Protein AF-A0A1Z9E8Z2-F1 (afdb_monomer)

Sequence (94 aa):
MILPESFTHKPPKGFHYEIQPFKRNVLSIWLHHPDRYTYTSDPVATIWGFYNTKKCQYYAPRNCKSVGDPVDFNDTRNHTAMQLDLGPLAGILC

Structure (mmCIF, N/CA/C/O backbone):
data_AF-A0A1Z9E8Z2-F1
#
_entry.id   AF-A0A1Z9E8Z2-F1
#
loop_
_atom_site.group_PDB
_atom_site.id
_atom_site.type_symbol
_atom_site.label_atom_id
_atom_site.label_alt_id
_atom_site.label_comp_id
_atom_site.label_asym_id
_atom_site.label_entity_id
_atom_site.label_seq_id
_atom_site.pdbx_PDB_ins_code
_atom_site.Cartn_x
_atom_site.Cartn_y
_atom_site.Cartn_z
_atom_site.occupancy
_atom_site.B_iso_or_equiv
_atom_site.auth_seq_id
_atom_site.auth_comp_id
_atom_site.auth_asym_id
_atom_site.auth_atom_id
_atom_site.pdbx_PDB_model_num
ATOM 1 N N . MET A 1 1 ? 10.758 3.065 9.509 1.00 68.88 1 MET A N 1
ATOM 2 C CA . MET A 1 1 ? 9.668 2.475 10.326 1.00 68.88 1 MET A CA 1
ATOM 3 C C . MET A 1 1 ? 9.476 1.030 9.893 1.00 68.88 1 MET A C 1
ATOM 5 O O . MET A 1 1 ? 9.827 0.722 8.762 1.00 68.88 1 MET A O 1
ATOM 9 N N . ILE A 1 2 ? 8.994 0.154 10.775 1.00 83.25 2 ILE A N 1
ATOM 10 C CA . ILE A 1 2 ? 8.813 -1.280 10.482 1.00 83.25 2 ILE A CA 1
ATOM 11 C C . ILE A 1 2 ? 7.379 -1.512 9.983 1.00 83.25 2 ILE A C 1
ATOM 13 O O . ILE A 1 2 ? 6.469 -0.791 10.400 1.00 83.25 2 ILE A O 1
ATOM 17 N N . LEU A 1 3 ? 7.194 -2.472 9.070 1.00 87.94 3 LEU A N 1
ATOM 18 C CA . LEU A 1 3 ? 5.873 -2.900 8.593 1.00 87.94 3 LEU A CA 1
ATOM 19 C C . LEU A 1 3 ? 4.988 -3.326 9.766 1.00 87.94 3 LEU A C 1
ATOM 21 O O . LEU A 1 3 ? 5.500 -3.936 10.706 1.00 87.94 3 LEU A O 1
ATOM 25 N N . PRO A 1 4 ? 3.680 -3.002 9.741 1.00 89.06 4 PRO A N 1
ATOM 26 C CA . PRO A 1 4 ? 2.754 -3.576 10.704 1.00 89.06 4 PRO A CA 1
ATOM 27 C C . PRO A 1 4 ? 2.886 -5.099 10.682 1.00 89.06 4 PRO A C 1
ATOM 29 O O . PRO A 1 4 ? 3.005 -5.681 9.608 1.00 89.06 4 PRO A O 1
ATOM 32 N N . GLU A 1 5 ? 2.825 -5.754 11.838 1.00 90.31 5 GLU A N 1
ATOM 33 C CA . GLU A 1 5 ? 2.917 -7.222 11.911 1.00 90.31 5 GLU A CA 1
ATOM 34 C C . GLU A 1 5 ? 1.806 -7.919 11.109 1.00 90.31 5 GLU A C 1
ATOM 36 O O . GLU A 1 5 ? 1.992 -9.021 10.604 1.00 90.31 5 GLU A O 1
ATOM 41 N N . SER A 1 6 ? 0.664 -7.246 10.935 1.00 92.88 6 SER A N 1
ATOM 42 C CA . SER A 1 6 ? -0.445 -7.712 10.100 1.00 92.88 6 SER A CA 1
ATOM 43 C C . SER A 1 6 ? -0.181 -7.611 8.594 1.00 92.88 6 SER A C 1
ATOM 45 O O . SER A 1 6 ? -0.978 -8.114 7.808 1.00 92.88 6 SER A O 1
ATOM 47 N N . PHE A 1 7 ? 0.906 -6.964 8.169 1.00 95.31 7 PHE A N 1
ATOM 48 C CA . PHE A 1 7 ? 1.268 -6.830 6.764 1.00 95.31 7 PHE A CA 1
ATOM 49 C C . PHE A 1 7 ? 2.065 -8.060 6.311 1.00 95.31 7 PHE A C 1
ATOM 51 O O . PHE A 1 7 ? 3.291 -8.103 6.412 1.00 95.31 7 PHE A O 1
ATOM 58 N N . THR A 1 8 ? 1.365 -9.076 5.806 1.00 96.12 8 THR A N 1
ATOM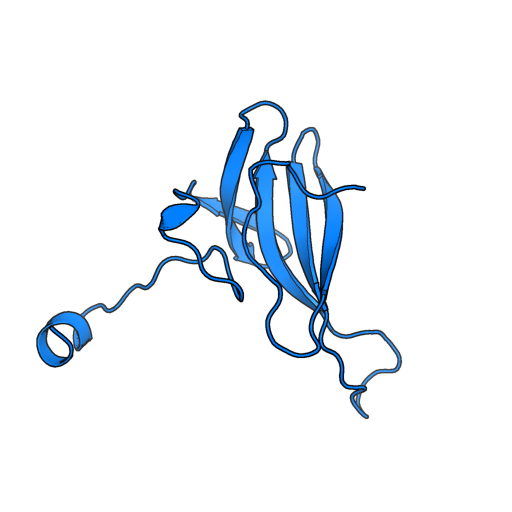 59 C CA . THR A 1 8 ? 1.972 -10.366 5.420 1.00 96.12 8 THR A CA 1
ATOM 60 C C . THR A 1 8 ? 2.307 -10.485 3.930 1.00 96.12 8 THR A C 1
ATOM 62 O O . THR A 1 8 ? 2.891 -11.486 3.505 1.00 96.12 8 THR A O 1
ATOM 65 N N . HIS A 1 9 ? 1.994 -9.462 3.126 1.00 95.75 9 HIS A N 1
ATOM 66 C CA . HIS A 1 9 ? 2.333 -9.431 1.703 1.00 95.75 9 HIS A CA 1
ATOM 67 C C . HIS A 1 9 ? 3.842 -9.409 1.505 1.00 95.75 9 HIS A C 1
ATOM 69 O O . HIS A 1 9 ? 4.577 -8.695 2.190 1.00 95.75 9 HIS A O 1
ATOM 75 N N . LYS A 1 10 ? 4.306 -10.164 0.509 1.00 95.81 10 LYS A N 1
ATOM 76 C CA . LYS A 1 10 ? 5.701 -10.128 0.069 1.00 95.81 10 LYS A CA 1
ATOM 77 C C . LYS A 1 10 ? 5.826 -9.203 -1.130 1.00 95.81 10 LYS A C 1
ATOM 79 O O . LYS A 1 10 ? 4.978 -9.269 -2.024 1.00 95.81 10 LYS A O 1
ATOM 84 N N . PRO A 1 11 ? 6.882 -8.378 -1.187 1.00 95.06 11 PRO A N 1
ATOM 85 C CA . PRO A 1 11 ? 7.063 -7.516 -2.330 1.00 95.06 11 PRO A CA 1
ATOM 86 C C . PRO A 1 11 ? 7.219 -8.371 -3.600 1.00 95.06 11 PRO A C 1
ATOM 88 O O . PRO A 1 11 ? 7.810 -9.457 -3.555 1.00 95.06 11 PRO A O 1
ATOM 91 N N . PRO A 1 12 ? 6.687 -7.905 -4.739 1.00 94.44 12 PRO A N 1
ATOM 92 C CA . PRO A 1 12 ? 6.947 -8.499 -6.044 1.00 94.44 12 PRO A CA 1
ATOM 93 C C . PRO A 1 12 ? 8.451 -8.579 -6.344 1.00 94.44 12 PRO A C 1
ATOM 95 O O . PRO A 1 12 ? 9.261 -7.871 -5.745 1.00 94.44 12 PRO A O 1
ATOM 98 N N . LYS A 1 13 ? 8.845 -9.432 -7.294 1.00 94.81 13 LYS A N 1
ATOM 99 C CA . LYS A 1 13 ? 10.260 -9.696 -7.603 1.00 94.81 13 LYS A CA 1
ATOM 100 C C . LYS A 1 13 ? 11.034 -8.402 -7.900 1.00 94.81 13 LYS A C 1
ATOM 102 O O . LYS A 1 13 ? 10.734 -7.719 -8.870 1.00 94.81 13 LYS A O 1
ATOM 107 N N . GLY A 1 14 ? 12.054 -8.116 -7.088 1.00 94.25 14 GLY A N 1
ATOM 108 C CA . GLY A 1 14 ? 12.930 -6.944 -7.229 1.00 94.25 14 GLY A CA 1
ATOM 109 C C . GLY A 1 14 ? 12.410 -5.667 -6.560 1.00 94.25 14 GLY A C 1
ATOM 110 O O . GLY A 1 14 ? 13.173 -4.725 -6.382 1.00 94.25 14 GLY A O 1
ATOM 111 N N . PHE A 1 15 ? 11.149 -5.636 -6.137 1.00 96.44 15 PHE A N 1
ATOM 112 C CA . PHE A 1 15 ? 10.583 -4.495 -5.430 1.00 96.44 15 PHE A CA 1
ATOM 113 C C . PHE A 1 15 ? 10.857 -4.589 -3.926 1.00 96.44 15 PHE A C 1
ATOM 115 O O . PHE A 1 15 ? 11.165 -5.657 -3.393 1.00 96.44 15 PHE A O 1
ATOM 122 N N . HIS A 1 16 ? 10.689 -3.472 -3.220 1.00 95.69 16 HIS A N 1
ATOM 123 C CA . HIS A 1 16 ? 10.664 -3.450 -1.759 1.00 95.69 16 HIS A CA 1
ATOM 124 C C . HIS A 1 16 ? 9.625 -2.456 -1.242 1.00 95.69 16 HIS A C 1
ATOM 126 O O . HIS A 1 16 ? 9.317 -1.462 -1.904 1.00 95.69 16 HIS A O 1
ATOM 132 N N . TYR A 1 17 ? 9.077 -2.739 -0.061 1.00 97.31 17 TYR A N 1
ATOM 133 C CA . TYR A 1 17 ? 8.167 -1.820 0.611 1.00 97.31 17 TYR A CA 1
ATOM 134 C C . TYR A 1 17 ? 8.941 -0.793 1.438 1.00 97.31 17 TYR A C 1
ATOM 136 O O . TYR A 1 17 ? 9.901 -1.143 2.124 1.00 97.31 17 TYR A O 1
ATOM 144 N N . GLU A 1 18 ? 8.475 0.451 1.432 1.00 96.19 18 GLU A N 1
ATOM 145 C CA . GLU A 1 18 ? 8.923 1.510 2.336 1.00 96.19 18 GLU A CA 1
ATOM 146 C C . GLU A 1 18 ? 7.722 2.078 3.098 1.00 96.19 18 GLU A C 1
ATOM 148 O O . GLU A 1 18 ? 6.615 2.172 2.573 1.00 96.19 18 GLU A O 1
ATOM 153 N N . ILE A 1 19 ? 7.933 2.477 4.351 1.00 97.00 19 ILE A N 1
ATOM 154 C CA . ILE A 1 19 ? 6.903 3.126 5.160 1.00 97.00 19 ILE A CA 1
ATOM 155 C C . ILE A 1 19 ? 7.328 4.530 5.510 1.00 97.00 19 ILE A C 1
ATOM 157 O O . ILE A 1 19 ? 8.392 4.746 6.095 1.00 97.00 19 ILE A O 1
ATOM 161 N N . GLN A 1 20 ? 6.415 5.457 5.259 1.00 96.19 20 GLN A N 1
ATOM 162 C CA . GLN A 1 20 ? 6.594 6.865 5.556 1.00 96.19 20 GLN A CA 1
ATOM 163 C C . GLN A 1 20 ? 5.428 7.385 6.415 1.00 96.19 20 GLN A C 1
ATOM 165 O O . GLN A 1 20 ? 4.292 6.910 6.282 1.00 96.19 20 GLN A O 1
ATOM 170 N N . PRO A 1 21 ? 5.671 8.352 7.318 1.00 96.50 21 PRO A N 1
ATOM 171 C CA . PRO A 1 21 ? 4.598 9.048 8.012 1.00 96.50 21 PRO A CA 1
ATOM 172 C C . PRO A 1 21 ? 3.802 9.891 7.015 1.00 96.50 21 PRO A C 1
ATOM 174 O O . PRO A 1 21 ? 4.371 10.711 6.301 1.00 96.50 21 PRO A O 1
ATOM 177 N N . PHE A 1 22 ? 2.480 9.723 6.992 1.00 96.25 22 PHE A N 1
ATOM 178 C CA . PHE A 1 22 ? 1.614 10.492 6.100 1.00 96.25 22 PHE A CA 1
ATOM 179 C C . PHE A 1 22 ? 0.876 11.607 6.849 1.00 96.25 22 PHE A C 1
ATOM 181 O O . PHE A 1 22 ? 0.985 12.783 6.510 1.00 96.25 22 PHE A O 1
ATOM 188 N N . LYS A 1 23 ? 0.126 11.245 7.896 1.00 95.19 23 LYS A N 1
ATOM 189 C CA . LYS A 1 23 ? -0.596 12.165 8.795 1.00 95.19 23 LYS A CA 1
ATOM 190 C C . LYS A 1 23 ? -0.628 11.571 10.202 1.00 95.19 23 LYS A C 1
ATOM 192 O O . LYS A 1 23 ? -0.177 10.449 10.424 1.00 95.19 23 LYS A O 1
ATOM 197 N N . ARG A 1 24 ? -1.191 12.296 11.174 1.00 95.88 24 ARG A N 1
ATOM 198 C CA . ARG A 1 24 ? -1.347 11.783 12.543 1.00 95.88 24 ARG A CA 1
ATOM 199 C C . ARG A 1 24 ? -2.058 10.423 12.529 1.00 95.88 24 ARG A C 1
ATOM 201 O O . ARG A 1 24 ? -3.197 10.324 12.079 1.00 95.88 24 ARG A O 1
ATOM 208 N N . ASN A 1 25 ? -1.385 9.408 13.070 1.00 95.44 25 ASN A N 1
ATOM 209 C CA . ASN A 1 25 ? -1.834 8.012 13.134 1.00 95.44 25 ASN A CA 1
ATOM 210 C C . ASN A 1 25 ? -2.036 7.324 11.772 1.00 95.44 25 ASN A C 1
ATOM 212 O O . ASN A 1 25 ? -2.703 6.297 11.728 1.00 95.44 25 ASN A O 1
ATOM 216 N N . VAL A 1 26 ? -1.513 7.872 10.671 1.00 96.94 26 VAL A N 1
ATOM 217 C CA . VAL A 1 26 ? -1.623 7.266 9.337 1.00 96.94 26 VAL A CA 1
ATOM 218 C C . VAL A 1 26 ? -0.240 7.156 8.711 1.00 96.94 26 VAL A C 1
ATOM 220 O O . VAL A 1 26 ? 0.465 8.155 8.546 1.00 96.94 26 VAL A O 1
ATOM 223 N N . LEU A 1 27 ? 0.116 5.933 8.343 1.00 97.50 27 LEU A N 1
ATOM 224 C CA . LEU A 1 27 ? 1.322 5.590 7.606 1.00 97.50 27 LEU A CA 1
ATOM 225 C C . LEU A 1 27 ? 0.966 5.377 6.133 1.00 97.50 27 LEU A C 1
ATOM 227 O O . LEU A 1 27 ? -0.082 4.807 5.827 1.00 97.50 27 LEU A O 1
ATOM 231 N N . SER A 1 28 ? 1.836 5.821 5.234 1.00 97.88 28 SER A N 1
ATOM 232 C CA . SER A 1 28 ? 1.801 5.458 3.816 1.00 97.88 28 SER A CA 1
ATOM 233 C C . SER A 1 28 ? 2.788 4.329 3.560 1.00 97.88 28 SER A C 1
ATOM 235 O O . SER A 1 28 ? 3.935 4.407 4.007 1.00 97.88 28 SER A O 1
ATOM 237 N N . ILE A 1 29 ? 2.341 3.313 2.830 1.00 98.00 29 ILE A N 1
ATOM 238 C CA . ILE A 1 29 ? 3.152 2.172 2.416 1.00 98.00 29 ILE A CA 1
ATOM 239 C C . ILE A 1 29 ? 3.432 2.340 0.925 1.00 98.00 29 ILE A C 1
ATOM 241 O O . ILE A 1 29 ? 2.508 2.393 0.112 1.00 98.00 29 ILE A O 1
ATOM 245 N N . TRP A 1 30 ? 4.705 2.446 0.582 1.00 97.81 30 TRP A N 1
ATOM 246 C CA . TRP A 1 30 ? 5.214 2.653 -0.764 1.00 97.81 30 TRP A CA 1
ATOM 247 C C . TRP A 1 30 ? 5.857 1.381 -1.285 1.00 97.81 30 TRP A C 1
ATOM 249 O O . TRP A 1 30 ? 6.363 0.569 -0.517 1.00 97.81 30 TRP A O 1
ATOM 259 N N . LEU A 1 31 ? 5.836 1.221 -2.599 1.00 97.56 31 LEU A N 1
ATOM 260 C CA . LEU A 1 31 ? 6.447 0.124 -3.322 1.00 97.56 31 LEU A CA 1
ATOM 261 C C . LEU A 1 31 ? 7.485 0.704 -4.287 1.00 97.56 31 LEU A C 1
ATOM 263 O O . LEU A 1 31 ? 7.126 1.361 -5.266 1.00 97.56 31 LEU A O 1
ATOM 267 N N . HIS A 1 32 ? 8.763 0.475 -4.000 1.00 96.62 32 HIS A N 1
ATOM 268 C CA . HIS A 1 32 ? 9.874 0.995 -4.794 1.00 96.62 32 HIS A CA 1
ATOM 269 C C . HIS A 1 32 ? 10.203 0.074 -5.957 1.00 96.62 32 HIS A C 1
ATOM 271 O O . HIS A 1 32 ? 10.336 -1.141 -5.783 1.00 96.62 32 HIS A O 1
ATOM 277 N N . HIS A 1 33 ? 10.363 0.679 -7.131 1.00 95.62 33 HIS A N 1
ATOM 278 C CA . HIS A 1 33 ? 10.761 -0.019 -8.340 1.00 95.62 33 HIS A CA 1
ATOM 279 C C . HIS A 1 33 ? 12.274 -0.322 -8.311 1.00 95.62 33 HIS A C 1
ATOM 281 O O . HIS A 1 33 ? 13.045 0.539 -7.880 1.00 95.62 33 HIS A O 1
ATOM 287 N N . PRO A 1 34 ? 12.723 -1.515 -8.755 1.00 93.81 34 PRO A N 1
ATOM 288 C CA . PRO A 1 34 ? 14.152 -1.849 -8.816 1.00 93.81 34 PRO A CA 1
ATOM 289 C C . PRO A 1 34 ? 14.936 -0.997 -9.821 1.00 93.81 34 PRO A C 1
ATOM 291 O O . PRO A 1 34 ? 16.102 -0.672 -9.597 1.00 93.81 34 PRO A O 1
ATOM 294 N N . ASP A 1 35 ? 14.300 -0.674 -10.944 1.00 92.56 35 ASP A N 1
ATOM 295 C CA . ASP A 1 35 ? 14.976 -0.059 -12.083 1.00 92.56 35 ASP A CA 1
ATOM 296 C C . ASP A 1 35 ? 15.193 1.448 -11.924 1.00 92.56 35 ASP A C 1
ATOM 298 O O . ASP A 1 35 ? 14.419 2.163 -11.282 1.00 92.56 35 ASP A O 1
ATOM 302 N N . ARG A 1 36 ? 16.245 1.940 -12.586 1.00 91.44 36 ARG A N 1
ATOM 303 C CA . ARG A 1 36 ? 16.511 3.370 -12.751 1.00 91.44 36 ARG A CA 1
ATOM 304 C C . ARG A 1 36 ? 15.973 3.837 -14.092 1.00 91.44 36 ARG A C 1
ATOM 306 O O . ARG A 1 36 ? 16.237 3.219 -15.120 1.00 91.44 36 ARG A O 1
ATOM 313 N N . TYR A 1 37 ? 15.264 4.954 -14.076 1.00 92.06 37 TYR A N 1
ATOM 314 C CA . TYR A 1 37 ? 14.656 5.519 -15.270 1.00 92.06 37 TYR A CA 1
ATOM 315 C C . TYR A 1 37 ? 15.480 6.695 -15.780 1.00 92.06 37 TYR A C 1
ATOM 317 O O . TYR A 1 37 ? 15.966 7.501 -15.003 1.00 92.06 37 TYR A O 1
ATOM 325 N N . THR A 1 38 ? 15.614 6.837 -17.096 1.00 95.44 38 THR A N 1
ATOM 326 C CA . THR A 1 38 ? 16.422 7.913 -17.698 1.00 95.44 38 THR A CA 1
ATOM 327 C C . THR A 1 38 ? 15.832 9.308 -17.502 1.00 95.44 38 THR A C 1
ATOM 329 O O . THR A 1 38 ? 16.556 10.293 -17.610 1.00 95.44 38 THR A O 1
ATOM 332 N N . TYR A 1 39 ? 14.531 9.409 -17.213 1.00 94.06 39 TYR A N 1
ATOM 333 C CA . TYR A 1 39 ? 13.849 10.690 -17.021 1.00 94.06 39 TYR A CA 1
ATOM 334 C C . TYR A 1 39 ? 14.040 11.285 -15.615 1.00 94.06 39 TYR A C 1
ATOM 336 O O . TYR A 1 39 ? 13.650 12.430 -15.396 1.00 94.06 39 TYR A O 1
ATOM 344 N N . THR A 1 40 ? 14.585 10.528 -14.654 1.00 93.81 40 THR A N 1
ATOM 345 C CA . THR A 1 40 ? 14.748 10.986 -13.269 1.00 93.81 40 THR A CA 1
ATOM 346 C C . THR A 1 40 ? 15.967 10.366 -12.595 1.00 93.81 40 THR A C 1
ATOM 348 O O . THR A 1 40 ? 16.300 9.205 -12.812 1.00 93.81 40 THR A O 1
ATOM 351 N N . SER A 1 41 ? 16.621 11.139 -11.734 1.00 92.88 41 SER A N 1
ATOM 352 C CA . SER A 1 41 ? 17.670 10.628 -10.844 1.00 92.88 41 SER A CA 1
AT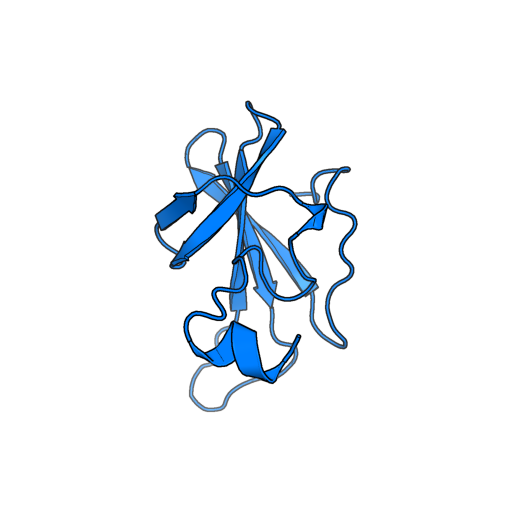OM 353 C C . SER A 1 41 ? 17.100 10.047 -9.547 1.00 92.88 41 SER A C 1
ATOM 355 O O . SER A 1 41 ? 17.802 9.321 -8.841 1.00 92.88 41 SER A O 1
ATOM 357 N N . ASP A 1 42 ? 15.842 10.361 -9.233 1.00 92.69 42 ASP A N 1
ATOM 358 C CA . ASP A 1 42 ? 15.196 9.952 -7.992 1.00 92.69 42 ASP A CA 1
ATOM 359 C C . ASP A 1 42 ? 14.648 8.520 -8.093 1.00 92.69 42 ASP A C 1
ATOM 361 O O . ASP A 1 42 ? 14.118 8.130 -9.142 1.00 92.69 42 ASP A O 1
ATOM 365 N N . PRO A 1 43 ? 14.717 7.724 -7.009 1.00 92.12 43 PRO A N 1
ATOM 366 C CA . PRO A 1 43 ? 14.071 6.420 -6.957 1.00 92.12 43 PRO A CA 1
ATOM 367 C C . PRO A 1 43 ? 12.573 6.527 -7.252 1.00 92.12 43 PRO A C 1
ATOM 369 O O . PRO A 1 43 ? 11.858 7.328 -6.648 1.00 92.12 43 PRO A O 1
ATOM 372 N N . VAL A 1 44 ? 12.081 5.684 -8.157 1.00 95.38 44 VAL A N 1
ATOM 373 C CA . VAL A 1 44 ? 10.660 5.654 -8.509 1.00 95.38 44 VAL A CA 1
ATOM 374 C C . VAL A 1 44 ? 9.918 4.723 -7.560 1.00 95.38 44 VAL A C 1
ATOM 376 O O . VAL A 1 44 ? 10.299 3.568 -7.366 1.00 95.38 44 VAL A O 1
ATOM 379 N N . ALA A 1 45 ? 8.828 5.224 -6.986 1.00 95.88 45 ALA A N 1
ATOM 380 C CA . ALA A 1 45 ? 7.959 4.468 -6.102 1.00 95.88 45 ALA A CA 1
ATOM 381 C C . ALA A 1 45 ? 6.489 4.695 -6.451 1.00 95.88 45 ALA A C 1
ATOM 383 O O . ALA A 1 45 ? 6.092 5.757 -6.931 1.00 95.88 45 ALA A O 1
ATOM 384 N N . THR A 1 46 ? 5.674 3.684 -6.173 1.00 96.31 46 THR A N 1
ATOM 385 C CA . THR A 1 46 ? 4.215 3.747 -6.288 1.00 96.31 46 THR A CA 1
ATOM 386 C C . THR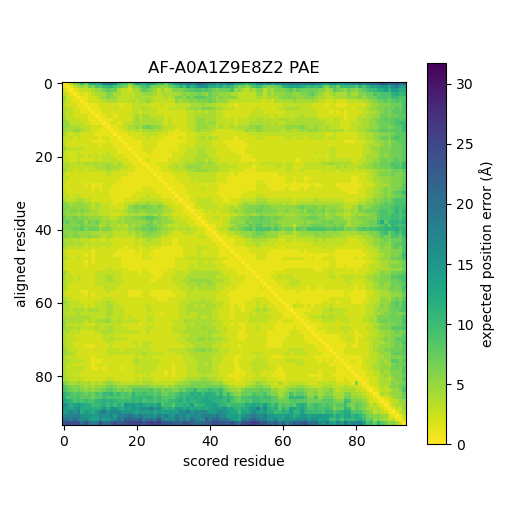 A 1 46 ? 3.599 3.562 -4.910 1.00 96.31 46 THR A C 1
ATOM 388 O O . THR A 1 46 ? 4.123 2.816 -4.087 1.00 96.31 46 THR A O 1
ATOM 391 N N . ILE A 1 47 ? 2.488 4.237 -4.629 1.00 97.94 47 ILE A N 1
ATOM 392 C CA . ILE A 1 47 ? 1.768 4.036 -3.371 1.00 97.94 47 ILE A CA 1
ATOM 393 C C . ILE A 1 47 ? 1.071 2.666 -3.392 1.00 97.94 47 ILE A C 1
ATOM 395 O O . ILE A 1 47 ? 0.282 2.386 -4.291 1.00 97.94 47 ILE A O 1
ATOM 399 N N . TRP A 1 48 ? 1.349 1.820 -2.399 1.00 98.00 48 TRP A N 1
ATOM 400 C CA . TRP A 1 48 ? 0.605 0.576 -2.188 1.00 98.00 48 TRP A CA 1
ATOM 401 C C . TRP A 1 48 ? -0.726 0.868 -1.489 1.00 98.00 48 TRP A C 1
ATOM 403 O O . TRP A 1 48 ? -1.779 0.427 -1.941 1.00 98.00 48 TRP A O 1
ATOM 413 N N . GLY A 1 49 ? -0.690 1.655 -0.410 1.00 98.06 49 GLY A N 1
ATOM 414 C CA . GLY A 1 49 ? -1.869 2.000 0.383 1.00 98.06 49 GLY A CA 1
ATOM 415 C C . GLY A 1 49 ? -1.521 2.702 1.690 1.00 98.06 49 GLY A C 1
ATOM 416 O O . GLY A 1 49 ? 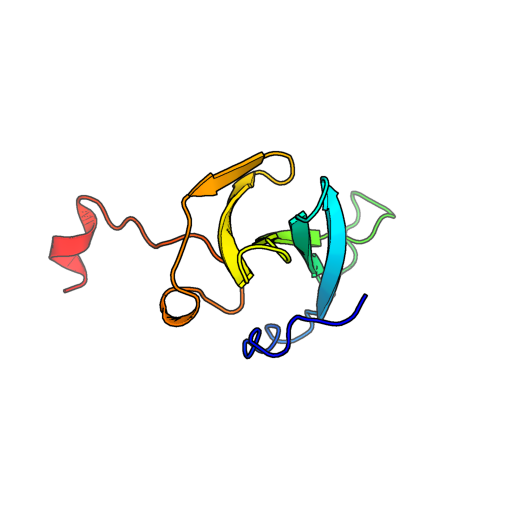-0.390 3.151 1.894 1.00 98.06 49 GLY A O 1
ATOM 417 N N . PHE A 1 50 ? -2.504 2.802 2.582 1.00 98.12 50 PHE A N 1
ATOM 418 C CA . PHE A 1 50 ? -2.347 3.474 3.870 1.00 98.12 50 PHE A CA 1
ATOM 419 C C . PHE A 1 50 ? -2.734 2.560 5.029 1.00 98.12 50 PHE A C 1
ATOM 421 O O . PHE A 1 50 ? -3.603 1.701 4.898 1.00 98.12 50 PHE A O 1
ATOM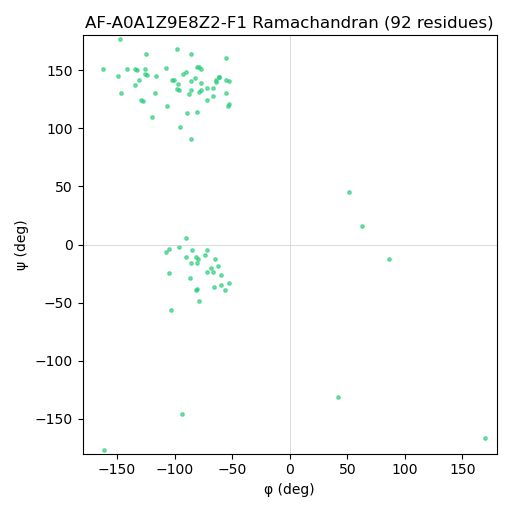 428 N N . 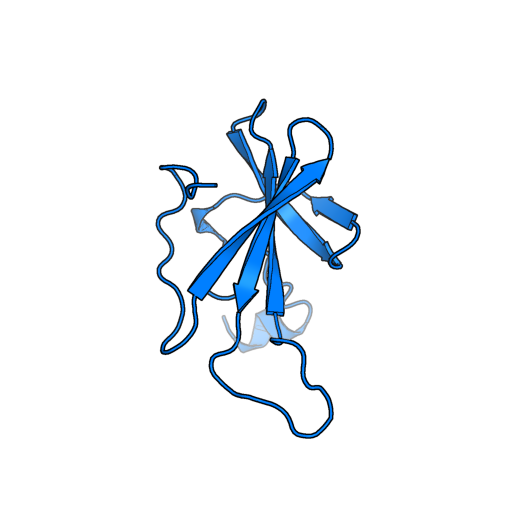TYR A 1 51 ? -2.117 2.790 6.185 1.00 97.94 51 TYR A N 1
ATOM 429 C CA . TYR A 1 51 ? -2.418 2.075 7.420 1.00 97.94 51 TYR A CA 1
ATOM 430 C C . TYR A 1 51 ? -2.661 3.058 8.561 1.00 97.94 5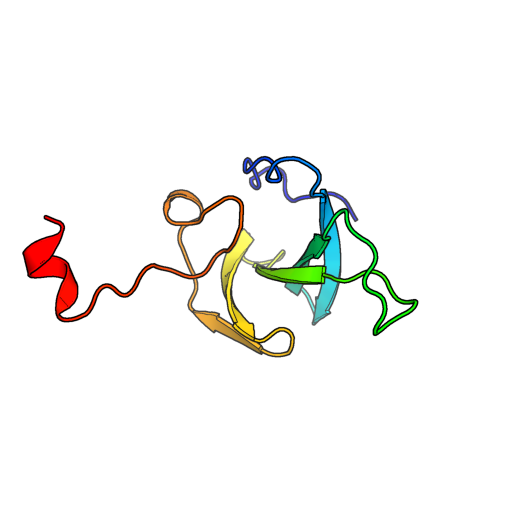1 TYR A C 1
ATOM 432 O O . TYR A 1 51 ? -1.816 3.907 8.857 1.00 97.94 51 TYR A O 1
ATOM 440 N N . ASN A 1 52 ? -3.816 2.952 9.216 1.00 97.38 52 ASN A N 1
ATOM 441 C CA . ASN A 1 52 ? -4.113 3.732 10.408 1.00 97.38 52 ASN A CA 1
ATOM 442 C C . ASN A 1 52 ? -3.637 2.982 11.655 1.00 97.38 52 ASN A C 1
ATOM 444 O O . ASN A 1 52 ? -4.220 1.966 12.024 1.00 97.38 52 ASN A O 1
ATOM 448 N N . THR A 1 53 ? -2.627 3.508 12.343 1.00 95.81 53 THR A N 1
ATOM 449 C CA . THR A 1 53 ? -2.010 2.854 13.507 1.00 95.81 53 THR A CA 1
ATOM 450 C C . THR A 1 53 ? -2.897 2.852 14.746 1.00 95.81 53 THR A C 1
ATOM 452 O O . THR A 1 53 ? -2.724 2.000 15.607 1.00 95.81 53 THR A O 1
ATOM 455 N N . LYS A 1 54 ? -3.855 3.784 14.849 1.00 95.50 54 LYS A N 1
ATOM 456 C CA . LYS A 1 54 ? -4.802 3.837 15.973 1.00 95.50 54 LYS A CA 1
ATOM 457 C C . LYS A 1 54 ? -5.962 2.861 15.781 1.00 95.50 54 LYS A C 1
ATOM 459 O O . LYS A 1 54 ? -6.438 2.286 16.750 1.00 95.50 54 LYS A O 1
ATOM 464 N N . LYS A 1 55 ? -6.455 2.737 14.546 1.00 96.12 55 LYS A N 1
ATOM 465 C CA . LYS A 1 55 ? -7.578 1.852 14.193 1.00 96.12 55 LYS A CA 1
ATOM 466 C C . LYS A 1 55 ? -7.133 0.445 13.794 1.00 96.12 55 LYS A C 1
ATOM 468 O O . LYS A 1 55 ? -7.985 -0.416 13.640 1.00 96.12 55 LYS A O 1
ATOM 473 N N . CYS A 1 56 ? -5.832 0.241 13.592 1.00 95.81 56 CYS A N 1
ATOM 474 C CA . CYS A 1 56 ? -5.248 -0.983 13.051 1.00 95.81 56 CYS A CA 1
ATOM 475 C C . CYS A 1 56 ? -5.919 -1.432 11.742 1.00 95.81 56 CYS A C 1
ATOM 477 O O . CYS A 1 56 ? -6.260 -2.598 11.576 1.00 95.81 56 CYS A O 1
ATOM 479 N N . GLN A 1 57 ? -6.137 -0.487 10.820 1.00 97.44 57 GLN A N 1
ATOM 480 C CA . GLN A 1 57 ? -6.944 -0.700 9.615 1.00 97.44 57 GLN A CA 1
ATOM 481 C C . GLN A 1 57 ? -6.225 -0.217 8.353 1.00 97.44 57 GLN A C 1
ATOM 483 O O . GLN A 1 57 ? -5.580 0.839 8.366 1.00 97.44 57 GLN A O 1
ATOM 488 N N . TYR A 1 58 ? -6.374 -0.979 7.268 1.00 98.12 58 TYR A N 1
ATOM 489 C CA . TYR A 1 58 ? -5.849 -0.652 5.946 1.00 98.12 58 TYR A CA 1
ATOM 490 C C . TYR A 1 58 ? -6.858 0.143 5.121 1.00 98.12 58 TYR A C 1
ATOM 492 O O . TYR A 1 58 ? -8.070 -0.014 5.266 1.00 98.12 58 TYR A O 1
ATOM 500 N N . TYR A 1 59 ? -6.337 1.007 4.256 1.00 98.31 59 TYR A N 1
ATOM 501 C CA . TYR A 1 59 ? -7.127 1.845 3.365 1.00 98.31 59 TYR A CA 1
ATOM 502 C C . TYR A 1 59 ? -6.544 1.808 1.956 1.00 98.31 59 TYR A C 1
ATOM 504 O O . TYR A 1 59 ? -5.324 1.935 1.773 1.00 98.31 59 TYR A O 1
ATOM 512 N N . ALA A 1 60 ? -7.428 1.699 0.966 1.00 97.69 60 ALA A N 1
ATOM 513 C CA . ALA A 1 60 ? -7.061 1.848 -0.430 1.00 97.69 60 ALA A CA 1
ATOM 514 C C . ALA A 1 60 ? -6.559 3.279 -0.687 1.00 97.69 60 ALA A C 1
ATOM 516 O O . ALA A 1 60 ? -7.100 4.246 -0.137 1.00 97.69 6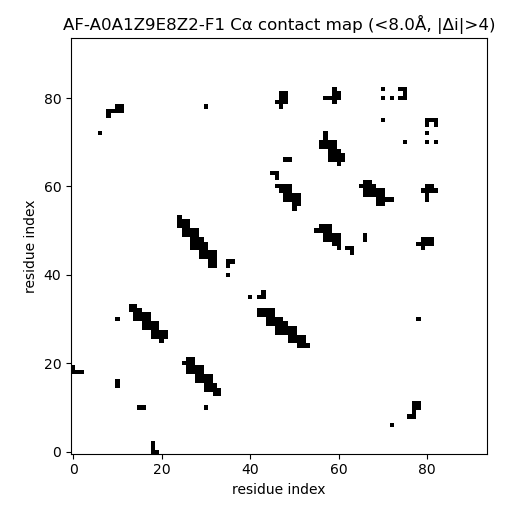0 ALA A O 1
ATOM 517 N N . PRO A 1 61 ? -5.526 3.466 -1.518 1.00 97.44 61 PRO A N 1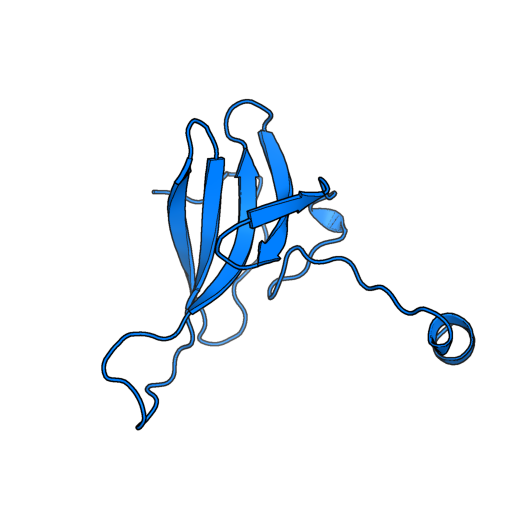
ATOM 518 C CA . PRO A 1 61 ? -5.126 4.795 -1.936 1.00 97.44 61 PRO A CA 1
ATOM 519 C C . PRO A 1 61 ? -6.083 5.318 -3.011 1.00 97.44 61 PRO A C 1
ATOM 521 O O . PRO A 1 61 ? -6.342 4.639 -4.000 1.00 97.44 61 PRO A O 1
ATOM 524 N N . ARG A 1 62 ? -6.559 6.562 -2.870 1.00 96.06 62 ARG A N 1
ATOM 525 C CA . ARG A 1 62 ? -7.183 7.277 -3.999 1.00 96.06 62 ARG A CA 1
ATOM 526 C C . ARG A 1 62 ? -6.109 7.872 -4.911 1.00 96.06 62 ARG A C 1
ATOM 528 O O . ARG A 1 62 ? -6.244 7.888 -6.127 1.00 96.06 62 ARG A O 1
ATOM 535 N N . ASN A 1 63 ? -5.037 8.369 -4.299 1.00 95.00 63 ASN A N 1
ATOM 536 C CA . ASN A 1 63 ? -3.751 8.700 -4.910 1.00 95.00 63 ASN A CA 1
ATOM 537 C C . ASN A 1 63 ? -2.691 8.781 -3.792 1.00 95.00 63 ASN A C 1
ATOM 539 O O . ASN A 1 63 ? -3.002 8.585 -2.618 1.00 95.00 63 ASN A O 1
ATOM 543 N N . CYS A 1 64 ? -1.445 9.132 -4.117 1.00 95.81 64 CYS A N 1
ATOM 544 C CA . CYS A 1 64 ? -0.378 9.260 -3.114 1.00 95.81 64 CYS A CA 1
ATOM 545 C C . CYS A 1 64 ? -0.591 10.391 -2.085 1.00 95.81 64 CYS A C 1
ATOM 547 O O . CYS A 1 64 ? 0.095 10.438 -1.068 1.00 95.81 64 CYS A O 1
ATOM 549 N N . LYS A 1 65 ? -1.545 11.301 -2.323 1.00 96.38 65 LYS A N 1
ATOM 550 C CA . LYS A 1 65 ? -1.861 12.454 -1.462 1.00 96.38 65 LYS A CA 1
ATOM 551 C C . LYS A 1 65 ? -3.177 12.294 -0.698 1.00 96.38 65 LYS A C 1
ATOM 553 O O . LYS A 1 65 ? -3.512 13.160 0.112 1.00 96.38 65 LYS A O 1
ATOM 558 N N . SER A 1 66 ? -3.954 11.241 -0.957 1.00 96.31 66 SER A N 1
ATOM 559 C CA . SER A 1 66 ? -5.289 11.073 -0.382 1.00 96.31 66 SER A CA 1
ATOM 560 C C . SER A 1 66 ? -5.635 9.612 -0.112 1.00 96.31 66 SER A C 1
ATOM 562 O O . SER A 1 66 ? -5.506 8.736 -0.969 1.00 96.31 66 SER A O 1
ATOM 564 N N . VAL A 1 67 ? -6.105 9.387 1.114 1.00 97.56 67 VAL A N 1
ATOM 565 C CA . VAL A 1 67 ? -6.584 8.097 1.613 1.00 97.56 67 VAL A CA 1
ATOM 566 C C . VAL A 1 67 ? -7.999 7.876 1.085 1.00 97.56 67 VAL A C 1
ATOM 568 O O . VAL A 1 67 ? -8.817 8.794 1.150 1.00 97.56 67 VAL A O 1
ATOM 571 N N . GLY A 1 68 ? -8.256 6.697 0.528 1.00 96.56 68 GLY A N 1
ATOM 572 C CA . GLY A 1 68 ? -9.574 6.259 0.084 1.00 96.56 68 GLY A CA 1
ATOM 573 C C . GLY A 1 68 ? -10.298 5.457 1.163 1.00 96.56 68 GLY A C 1
ATOM 574 O O . GLY A 1 68 ? -10.152 5.720 2.360 1.00 96.56 68 GLY A O 1
ATOM 575 N N . ASP A 1 69 ? -11.076 4.478 0.717 1.00 97.44 69 ASP A N 1
ATOM 576 C CA . ASP A 1 69 ? -11.939 3.681 1.579 1.00 97.44 69 ASP A CA 1
ATOM 577 C C . ASP A 1 69 ? -11.175 2.591 2.344 1.00 97.44 69 ASP A C 1
ATOM 579 O O . ASP A 1 69 ? -10.115 2.132 1.898 1.00 97.44 69 ASP A O 1
ATOM 583 N N . PRO A 1 70 ? -11.675 2.189 3.526 1.00 97.69 70 PRO A N 1
ATOM 584 C CA . PRO A 1 70 ? -11.127 1.053 4.250 1.00 97.69 70 PRO A CA 1
ATOM 585 C C . PRO A 1 70 ? -11.246 -0.237 3.437 1.00 97.69 70 PRO A C 1
ATOM 587 O O . PRO A 1 70 ? -12.250 -0.458 2.765 1.00 97.69 70 PRO A O 1
ATOM 590 N N . VAL A 1 71 ? -10.248 -1.109 3.556 1.00 97.25 71 VAL A N 1
ATOM 591 C CA . VAL A 1 71 ? -10.212 -2.408 2.870 1.00 97.25 71 VAL A CA 1
ATOM 592 C C . VAL A 1 71 ? -9.836 -3.525 3.836 1.00 97.25 71 VAL A C 1
ATOM 594 O O . VAL A 1 71 ? -9.095 -3.292 4.798 1.00 97.25 71 VAL A O 1
ATOM 597 N N . ASP A 1 72 ? -10.330 -4.736 3.573 1.00 95.94 72 ASP A N 1
ATOM 598 C CA . ASP A 1 72 ? -9.774 -5.942 4.182 1.00 95.94 72 ASP A CA 1
ATOM 599 C C . ASP A 1 72 ? -8.411 -6.219 3.542 1.00 95.94 72 ASP A C 1
ATOM 601 O O . ASP A 1 72 ? -8.245 -6.142 2.325 1.00 95.94 72 ASP A O 1
ATOM 605 N N . PHE A 1 73 ? -7.418 -6.529 4.370 1.00 95.69 73 PHE A N 1
ATOM 606 C CA . PHE A 1 73 ? -6.084 -6.875 3.906 1.00 95.69 73 PHE A CA 1
ATOM 607 C C . PHE A 1 73 ? -6.091 -8.113 2.997 1.00 95.69 73 PHE A C 1
ATOM 609 O O . PHE A 1 73 ? -5.323 -8.161 2.035 1.00 95.69 73 PHE A O 1
ATOM 616 N N . ASN A 1 74 ? -6.965 -9.088 3.257 1.00 94.75 74 ASN A N 1
ATOM 617 C CA . ASN A 1 74 ? -7.037 -10.321 2.468 1.00 94.75 74 ASN A CA 1
ATOM 618 C C . ASN A 1 74 ? -7.506 -10.081 1.025 1.00 94.75 74 ASN A C 1
ATOM 620 O O . ASN A 1 74 ? -7.137 -10.844 0.135 1.00 94.75 74 ASN A O 1
ATOM 624 N N . ASP A 1 75 ? -8.227 -8.985 0.785 1.00 93.81 75 ASP A N 1
ATOM 625 C CA . ASP A 1 75 ? -8.681 -8.587 -0.549 1.00 93.81 75 ASP A CA 1
ATOM 626 C C . ASP A 1 75 ? -7.666 -7.675 -1.267 1.00 93.81 75 ASP A C 1
ATOM 628 O O . ASP A 1 75 ? -7.921 -7.145 -2.351 1.00 93.81 75 ASP A O 1
ATOM 632 N N . THR A 1 76 ? -6.491 -7.448 -0.672 1.00 96.00 76 THR A N 1
ATOM 633 C CA . THR A 1 76 ? -5.407 -6.661 -1.279 1.00 96.00 76 THR A CA 1
ATOM 634 C C . THR A 1 76 ? -4.354 -7.549 -1.935 1.00 96.00 76 THR A C 1
ATOM 636 O O . THR A 1 76 ? -4.326 -8.768 -1.774 1.00 96.00 76 THR A O 1
ATOM 639 N N . ARG A 1 77 ? -3.461 -6.938 -2.716 1.00 95.94 77 ARG A N 1
ATOM 640 C CA . ARG A 1 77 ? -2.419 -7.649 -3.467 1.00 95.94 77 ARG A CA 1
ATOM 641 C C . ARG A 1 77 ? -1.050 -7.100 -3.125 1.00 95.94 77 ARG A C 1
ATOM 643 O O . ARG A 1 77 ? -0.916 -5.953 -2.712 1.00 95.94 77 ARG A O 1
ATOM 650 N N . ASN A 1 78 ? -0.012 -7.854 -3.468 1.00 96.75 78 ASN A N 1
ATOM 651 C CA . ASN A 1 78 ? 1.379 -7.432 -3.295 1.00 96.75 78 ASN A CA 1
ATOM 652 C C . ASN A 1 78 ? 1.666 -6.049 -3.923 1.00 96.75 78 ASN A C 1
ATOM 654 O O . ASN A 1 78 ? 2.471 -5.283 -3.401 1.00 96.75 78 ASN A O 1
ATOM 658 N N . HIS A 1 79 ? 1.006 -5.706 -5.033 1.00 95.88 79 HIS A N 1
ATOM 659 C CA . HIS A 1 79 ? 1.236 -4.438 -5.731 1.00 95.88 79 HIS A CA 1
ATOM 660 C C . HIS A 1 79 ? 0.404 -3.257 -5.212 1.00 95.88 79 HIS A C 1
ATOM 662 O O . HIS A 1 79 ? 0.846 -2.120 -5.344 1.00 95.88 79 HIS A O 1
ATOM 668 N N . THR A 1 80 ? -0.789 -3.488 -4.656 1.00 96.75 80 THR A N 1
ATOM 669 C CA . THR A 1 80 ? -1.708 -2.402 -4.282 1.00 96.75 80 THR A CA 1
ATOM 670 C C . THR A 1 80 ? -2.782 -2.861 -3.295 1.00 96.75 80 THR A C 1
ATOM 672 O O . THR A 1 80 ? -3.208 -4.018 -3.319 1.00 96.75 80 THR A O 1
ATOM 675 N N . ALA A 1 81 ? -3.252 -1.924 -2.471 1.00 97.25 81 ALA A N 1
ATOM 676 C CA . ALA A 1 81 ? -4.431 -2.065 -1.622 1.00 97.25 81 ALA A CA 1
ATOM 677 C C . ALA A 1 81 ? -5.751 -1.729 -2.343 1.00 97.25 81 ALA A C 1
ATOM 679 O O . ALA A 1 81 ? -6.827 -1.861 -1.759 1.00 97.25 81 ALA A O 1
ATOM 680 N N . MET A 1 82 ? -5.687 -1.265 -3.596 1.00 96.00 82 MET A N 1
ATOM 681 C CA . MET A 1 82 ? -6.879 -0.992 -4.399 1.00 96.00 82 MET A CA 1
ATOM 682 C C . MET A 1 82 ? -7.633 -2.281 -4.732 1.00 96.00 82 MET A C 1
ATOM 684 O O . MET A 1 82 ? -7.039 -3.270 -5.165 1.00 96.00 82 MET A O 1
ATOM 688 N N . GLN A 1 83 ? -8.951 -2.225 -4.565 1.00 92.44 83 GLN A N 1
ATOM 689 C CA . GLN A 1 83 ? -9.873 -3.305 -4.900 1.00 92.44 83 GLN A CA 1
ATOM 690 C C . GLN A 1 83 ? -10.118 -3.364 -6.412 1.00 92.44 83 GLN A C 1
ATOM 692 O O . GLN A 1 83 ? -10.027 -2.347 -7.105 1.00 92.44 83 GLN A O 1
ATOM 697 N N . LEU A 1 84 ? -10.406 -4.559 -6.934 1.00 88.06 84 LEU A N 1
ATOM 698 C CA . LEU A 1 84 ? -10.692 -4.744 -8.355 1.00 88.06 84 LEU A CA 1
ATOM 699 C C . LEU A 1 84 ? -12.143 -4.364 -8.646 1.00 88.06 84 LEU A C 1
ATOM 701 O O . LEU A 1 84 ? -13.057 -5.063 -8.221 1.00 88.06 84 LEU A O 1
ATOM 705 N N . ASP A 1 85 ? -12.341 -3.299 -9.414 1.00 85.88 85 ASP A N 1
ATOM 706 C CA . ASP A 1 85 ? -13.642 -2.991 -10.002 1.00 85.88 85 ASP A CA 1
ATOM 707 C C . ASP A 1 85 ? -13.688 -3.551 -11.427 1.00 85.88 85 ASP A C 1
ATOM 709 O O . ASP A 1 85 ? -13.080 -3.007 -12.351 1.00 85.88 85 ASP A O 1
ATOM 713 N N . LEU A 1 86 ? -14.349 -4.698 -11.590 1.00 84.62 86 LEU A N 1
ATOM 714 C CA . LEU A 1 86 ? -14.490 -5.361 -12.887 1.00 84.62 86 LEU A CA 1
ATOM 715 C C . LEU A 1 86 ? -15.599 -4.746 -13.749 1.00 84.62 86 LEU A C 1
ATOM 717 O O . LEU A 1 86 ? -15.623 -5.001 -14.954 1.00 84.62 86 LEU A O 1
ATOM 721 N N . GLY A 1 87 ? -16.505 -3.950 -13.169 1.00 86.75 87 GLY A N 1
ATOM 722 C CA . GLY A 1 87 ? -17.629 -3.344 -13.881 1.00 86.75 87 GLY A CA 1
ATOM 723 C C . GLY A 1 87 ? -18.317 -4.310 -14.872 1.00 86.75 87 GLY A C 1
ATOM 724 O O . GLY A 1 87 ? -18.586 -5.464 -14.527 1.00 86.75 87 GLY A O 1
ATOM 725 N N . PRO A 1 88 ? -18.559 -3.888 -16.131 1.00 85.94 88 PRO A N 1
ATOM 726 C CA . PRO A 1 88 ? -19.160 -4.738 -17.166 1.00 85.94 88 PRO A CA 1
ATOM 727 C C . PRO A 1 88 ? -18.342 -5.981 -17.559 1.00 85.94 88 PRO A C 1
ATOM 729 O O . PRO A 1 88 ? -18.894 -6.903 -18.154 1.00 85.94 88 PRO A O 1
ATOM 732 N N . LEU A 1 89 ? -17.040 -6.028 -17.252 1.00 84.69 89 LEU A N 1
ATOM 733 C CA . LEU A 1 89 ? -16.162 -7.155 -17.594 1.00 84.69 89 LEU A CA 1
ATOM 734 C C . LEU A 1 89 ? -16.312 -8.336 -16.627 1.00 84.69 89 LEU A C 1
ATOM 736 O O . LEU A 1 89 ? -15.840 -9.430 -16.935 1.00 84.69 89 LEU A O 1
ATOM 740 N N . ALA A 1 90 ? -16.987 -8.144 -15.487 1.00 84.88 90 ALA A N 1
ATOM 741 C CA . ALA A 1 90 ? -17.228 -9.209 -14.516 1.00 84.88 90 ALA A CA 1
ATOM 742 C C . ALA A 1 90 ? -17.939 -10.415 -15.152 1.00 84.88 90 ALA A C 1
ATOM 744 O O . ALA A 1 90 ? -17.565 -11.551 -14.897 1.00 84.88 90 ALA A O 1
ATOM 745 N N . GLY A 1 91 ? -18.897 -10.176 -16.055 1.00 76.31 91 GLY A N 1
ATOM 746 C CA . GLY A 1 91 ? -19.654 -11.242 -16.722 1.00 76.31 91 GLY A CA 1
ATOM 747 C C . GLY A 1 91 ? -18.880 -12.050 -17.773 1.00 76.31 91 GLY A C 1
ATOM 748 O O . GLY A 1 91 ? -19.444 -12.986 -18.325 1.00 76.31 91 GLY A O 1
ATOM 749 N N . ILE A 1 92 ? -17.631 -11.686 -18.088 1.00 80.75 92 ILE A N 1
ATOM 750 C CA . ILE A 1 92 ? -16.792 -12.381 -19.085 1.00 80.75 92 ILE A CA 1
ATOM 751 C C . ILE A 1 92 ? -15.701 -13.231 -18.408 1.00 80.75 92 ILE A C 1
ATOM 753 O O . ILE A 1 92 ? -15.206 -14.185 -19.003 1.00 80.75 92 ILE A O 1
ATOM 757 N N . LEU A 1 93 ? -15.303 -12.879 -17.181 1.00 72.00 93 LEU A N 1
ATOM 758 C CA . LEU A 1 93 ? -14.183 -13.499 -16.458 1.00 72.00 93 LEU A CA 1
ATOM 759 C C . LEU A 1 93 ? -14.623 -14.457 -15.332 1.00 72.00 93 LEU A C 1
ATOM 761 O O . LEU A 1 93 ? -13.756 -15.065 -14.704 1.00 72.00 93 LEU A O 1
ATOM 765 N N . CYS A 1 94 ? -15.930 -14.572 -15.074 1.00 53.47 94 CYS A N 1
ATOM 766 C CA . CYS A 1 94 ? -16.548 -15.446 -14.069 1.00 53.47 94 CYS A CA 1
ATOM 767 C C . CYS A 1 94 ? -17.318 -16.586 -14.740 1.00 53.47 94 CYS A C 1
ATOM 769 O O . CYS A 1 94 ? -17.286 -17.704 -14.181 1.00 53.47 94 CYS A O 1
#

pLDDT: mean 93.45, std 6.83, range [53.47, 98.31]

Solvent-accessible surface area (backbone atoms only — not comparable to full-atom values): 5789 Å² total; per-residue (Å²): 115,79,79,59,88,85,64,78,72,61,57,52,92,72,38,45,76,46,56,43,86,68,52,94,58,29,35,35,35,31,38,35,54,70,69,86,54,95,91,47,93,66,88,48,65,44,67,25,24,35,38,28,71,81,75,73,42,41,23,14,47,72,47,91,88,40,81,46,56,77,43,63,71,87,69,35,51,64,77,28,35,54,69,89,82,53,72,88,55,45,84,78,78,112

Secondary structure (DSSP, 8-state):
-PPPTT--PPPPTT-EEEEEEEETTEEEEEEE-SSPPTT-SSPPEEEEEEEETTTTEEEEEEETTEEEEEE-GGG-BTTBS-----GGGHHHH-

Nearest PDB structures (foldseek):
  4gbf-assembly1_A  TM=3.599E-01  e=4.665E+00  Phikzvirus phiKZ
  3wof-assembly2_D  TM=2.297E-01  e=2.914E+00  Oshimavirus P2345

Foldseek 3Di:
DDDDPPQPADAPPQKDWDWDDQDVQKIWIKIWHNDDDPVDPDTDIATQFMARNVVRWTFFDPGPNDTHHTDDSVQGHNRHPDHDDCDPVVVVPD

Radius of gyration: 14.51 Å; Cα contacts (8 Å, |Δi|>4): 158; chains: 1; bounding box: 37×28×35 Å

Mean predicted aligned error: 4.1 Å